Protein AF-A0A354I865-F1 (afdb_monomer_lite)

Sequence (149 aa):
MGIFVIFVMVWGVCQSIKTINNAAKTPEPSVLKVEDNTKNAGKTIDVDTLVQKVLDNVAFEAELNKLDDSVAEGMVETAEGTKLQIYMGNGTYADEFLVMTARDETAAKKNMDAANNHLEETKATFRDYRPEEAKKIEDAVSIRCGCYV

Radius of gyration: 19.46 Å; chains: 1; bounding box: 61×42×34 Å

Foldseek 3Di:
DDDDDDDDDDDDDPPDPPPPPDDDPDPDFADEAEDECVVVPPDDDPVVVVVVVCLVPDDDPFNWDWDDQVVQCVQWPFDPPKRKIKTDGPPPALDIDIKIQAPWQVRLVVSLVRVSVSLVVSLVVCCPPPVVRSVVSSNDHDYGYIRMD

Secondary structure (DSSP, 8-state):
----------------TTS-SSS--PPPPS-EEEE--GGGTTPPP-HHHHHHHHHHHS--SS--EEPPHHHHHHHS---TT-EEEEEE-SSSS--EEEEEE-SSHHHHHHHHHHHHHHHHHHHHHHHTT-HHHHHHHHT--EEEETTB-

pLDDT: mean 80.48, std 22.45, range [28.19, 98.19]

Structure (mmCIF, N/CA/C/O backbone):
data_AF-A0A354I865-F1
#
_entry.id   AF-A0A354I865-F1
#
loop_
_atom_site.group_PDB
_atom_site.id
_atom_site.type_symbol
_atom_site.label_atom_id
_atom_site.label_alt_id
_atom_site.label_comp_id
_atom_site.label_asym_id
_atom_site.label_entity_id
_atom_site.label_seq_id
_atom_site.pdbx_PDB_ins_code
_atom_site.Cartn_x
_atom_site.Cartn_y
_atom_site.Cartn_z
_atom_site.occupancy
_atom_site.B_iso_or_equiv
_atom_site.auth_seq_id
_atom_site.auth_comp_id
_atom_site.auth_asym_id
_atom_site.auth_atom_id
_atom_site.pdbx_PDB_model_num
ATOM 1 N N . MET A 1 1 ? -48.801 -18.088 -18.916 1.00 39.62 1 MET A N 1
ATOM 2 C CA . MET A 1 1 ? -47.382 -17.764 -18.669 1.00 39.62 1 MET A CA 1
ATOM 3 C C . MET A 1 1 ? -47.164 -16.349 -19.177 1.00 39.62 1 MET A C 1
ATOM 5 O O . MET A 1 1 ? -47.300 -16.126 -20.369 1.00 39.62 1 MET A O 1
ATOM 9 N N . GLY A 1 2 ? -46.983 -15.388 -18.277 1.00 34.38 2 GLY A N 1
ATOM 10 C CA . GLY A 1 2 ? -46.834 -13.974 -18.618 1.00 34.38 2 GLY A CA 1
ATOM 11 C C . GLY A 1 2 ? -46.179 -13.270 -17.441 1.00 34.38 2 GLY A C 1
ATOM 12 O O . GLY A 1 2 ? -46.780 -13.165 -16.377 1.00 34.38 2 GLY A O 1
ATOM 13 N N . ILE A 1 3 ? -44.912 -12.910 -17.613 1.00 36.34 3 ILE A N 1
ATOM 14 C CA . ILE A 1 3 ? -44.070 -12.253 -16.613 1.00 36.34 3 ILE A CA 1
ATOM 15 C C . ILE A 1 3 ? -44.444 -10.768 -16.590 1.00 36.34 3 ILE A C 1
ATOM 17 O O . ILE A 1 3 ? -44.393 -10.106 -17.623 1.00 36.34 3 ILE A O 1
ATOM 21 N N . PHE A 1 4 ? -44.802 -10.253 -15.413 1.00 28.19 4 PHE A N 1
ATOM 22 C CA . PHE A 1 4 ? -44.898 -8.819 -15.147 1.00 28.19 4 PHE A CA 1
ATOM 23 C C . PHE A 1 4 ? -43.533 -8.318 -14.665 1.00 28.19 4 PHE A C 1
ATOM 25 O O . PHE A 1 4 ? -43.064 -8.703 -13.597 1.00 28.19 4 PHE A O 1
ATOM 32 N N . VAL A 1 5 ? -42.899 -7.460 -15.465 1.00 33.34 5 VAL A N 1
ATOM 33 C CA . VAL A 1 5 ? -41.716 -6.680 -15.080 1.00 33.34 5 VAL A CA 1
ATOM 34 C C . VAL A 1 5 ? -42.215 -5.357 -14.506 1.00 33.34 5 VAL A C 1
ATOM 36 O O . VAL A 1 5 ? -42.842 -4.576 -15.219 1.00 33.34 5 VAL A O 1
ATOM 39 N N . ILE A 1 6 ? -41.956 -5.102 -13.224 1.00 36.03 6 ILE A N 1
ATOM 40 C CA . ILE A 1 6 ? -42.226 -3.805 -12.598 1.00 36.03 6 ILE A CA 1
ATOM 41 C C . ILE A 1 6 ? -40.931 -2.988 -12.635 1.00 36.03 6 ILE A C 1
ATOM 43 O O . ILE A 1 6 ? -39.991 -3.251 -11.890 1.00 36.03 6 ILE A O 1
ATOM 47 N N . PHE A 1 7 ? -40.904 -1.992 -13.520 1.00 32.19 7 PHE A N 1
ATOM 48 C CA . PHE A 1 7 ? -39.996 -0.850 -13.457 1.00 32.19 7 PHE A CA 1
ATOM 49 C C . PHE A 1 7 ? -40.475 0.087 -12.340 1.00 32.19 7 PHE A C 1
ATOM 51 O O . PHE A 1 7 ? -41.588 0.604 -12.418 1.00 32.19 7 PHE A O 1
ATOM 58 N N . VAL A 1 8 ? -39.635 0.364 -11.342 1.00 35.53 8 VAL A N 1
ATOM 59 C CA . VAL A 1 8 ? -39.803 1.545 -10.483 1.00 35.53 8 VAL A CA 1
ATOM 60 C C . VAL A 1 8 ? -38.623 2.470 -10.735 1.00 35.53 8 VAL A C 1
ATOM 62 O O . VAL A 1 8 ? -37.514 2.245 -10.260 1.00 35.53 8 VAL A O 1
ATOM 65 N N . MET A 1 9 ? -38.884 3.506 -11.533 1.00 36.09 9 MET A N 1
ATOM 66 C CA . MET A 1 9 ? -38.057 4.702 -11.607 1.00 36.09 9 MET A CA 1
ATOM 67 C C . MET A 1 9 ? -38.113 5.417 -10.254 1.00 36.09 9 MET A C 1
ATOM 69 O O . MET A 1 9 ? -39.194 5.820 -9.825 1.00 36.09 9 MET A O 1
ATOM 73 N N . VAL A 1 10 ? -36.963 5.649 -9.622 1.00 34.09 10 VAL A N 1
ATOM 74 C CA . VAL A 1 10 ? -36.821 6.762 -8.677 1.00 34.09 10 VAL A CA 1
ATOM 75 C C . VAL A 1 10 ? -36.003 7.840 -9.367 1.00 34.09 10 VAL A C 1
ATOM 77 O O . VAL A 1 10 ? -34.791 7.764 -9.539 1.00 34.09 10 VAL A O 1
ATOM 80 N N . TRP A 1 11 ? -36.761 8.819 -9.832 1.00 35.00 11 TRP A N 1
ATOM 81 C CA . TRP A 1 11 ? -36.355 10.100 -10.365 1.00 35.00 11 TRP A CA 1
ATOM 82 C C . TRP A 1 11 ? -35.742 10.920 -9.224 1.00 35.00 11 TRP A C 1
ATOM 84 O O . TRP A 1 11 ? -36.431 11.274 -8.271 1.00 35.00 11 TRP A O 1
ATOM 94 N N . GLY A 1 12 ? -34.443 11.201 -9.288 1.00 37.28 12 GLY A N 1
ATOM 95 C CA . GLY A 1 12 ? -33.785 12.050 -8.300 1.00 37.28 12 GLY A CA 1
ATOM 96 C C . GLY A 1 12 ? -32.286 12.138 -8.544 1.00 37.28 12 GLY A C 1
ATOM 97 O O . GLY A 1 12 ? -31.584 11.152 -8.398 1.00 37.28 12 GLY A O 1
ATOM 98 N N . VAL A 1 13 ? -31.812 13.342 -8.867 1.00 38.78 13 VAL A N 1
ATOM 99 C CA . VAL A 1 13 ? -30.402 13.728 -9.083 1.00 38.78 13 VAL A CA 1
ATOM 100 C C . VAL A 1 13 ? -29.839 13.456 -10.487 1.00 38.78 13 VAL A C 1
ATOM 102 O O . VAL A 1 13 ? -28.753 12.927 -10.681 1.00 38.78 13 VAL A O 1
ATOM 105 N N . CYS A 1 14 ? -30.551 13.959 -11.497 1.00 36.09 14 CYS A N 1
ATOM 106 C CA . CYS A 1 14 ? -29.956 14.360 -12.774 1.00 36.09 14 CYS A CA 1
ATOM 107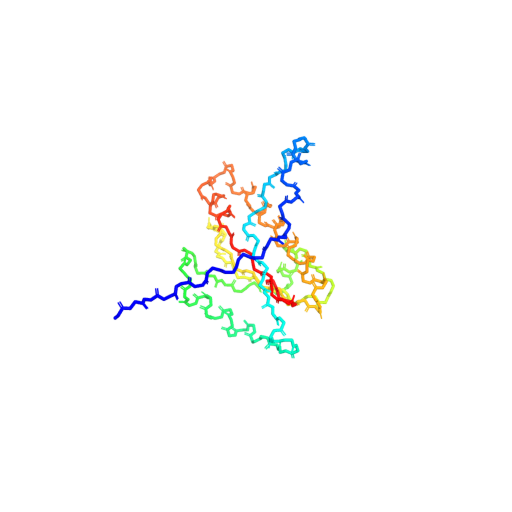 C C . CYS A 1 14 ? -29.795 15.894 -12.800 1.00 36.09 14 CYS A C 1
ATOM 109 O O . CYS A 1 14 ? -30.431 16.585 -13.589 1.00 36.09 14 CYS A O 1
ATOM 111 N N . GLN A 1 15 ? -28.997 16.442 -11.882 1.00 38.88 15 GLN A N 1
ATOM 112 C CA . GLN A 1 15 ? -28.595 17.856 -11.842 1.00 38.88 15 GLN A CA 1
ATOM 113 C C . GLN A 1 15 ? -27.173 17.921 -11.255 1.00 38.88 15 GLN A C 1
ATOM 115 O O . GLN A 1 15 ? -27.039 17.971 -10.038 1.00 38.88 15 GLN A O 1
ATOM 120 N N . SER A 1 16 ? -26.133 17.842 -12.104 1.00 38.88 16 SER A N 1
ATOM 121 C CA . SER A 1 16 ? -24.819 18.522 -11.923 1.00 38.88 16 SER A CA 1
ATOM 122 C C . SER A 1 16 ? -23.748 18.175 -12.978 1.00 38.88 16 SER A C 1
ATOM 124 O O . SER A 1 16 ? -22.676 18.768 -12.965 1.00 38.88 16 SER A O 1
ATOM 126 N N . ILE A 1 17 ? -24.020 17.331 -13.983 1.00 41.94 17 ILE A N 1
ATOM 127 C CA . ILE A 1 17 ? -23.039 16.990 -15.049 1.00 41.94 17 ILE A CA 1
ATOM 128 C C . ILE A 1 17 ? -22.827 18.145 -16.073 1.00 41.94 17 ILE A C 1
ATOM 130 O O . ILE A 1 17 ? -22.428 17.926 -17.208 1.00 41.94 17 ILE A O 1
ATOM 134 N N . LYS A 1 18 ? -23.099 19.415 -15.732 1.00 34.66 18 LYS A N 1
ATOM 135 C CA . LYS A 1 18 ? -22.923 20.554 -16.667 1.00 34.66 18 LYS A CA 1
ATOM 136 C C . LYS A 1 18 ? -22.123 21.752 -16.142 1.00 34.66 18 LYS A C 1
ATOM 138 O O . LYS A 1 18 ? -22.099 22.777 -16.815 1.00 34.66 18 LYS A O 1
ATOM 143 N N . THR A 1 19 ? -21.381 21.607 -15.041 1.00 35.88 19 THR A N 1
ATOM 144 C CA . THR A 1 19 ? -20.476 22.672 -14.555 1.00 35.88 19 THR A CA 1
ATOM 145 C C . THR A 1 19 ? -19.068 22.162 -14.237 1.00 35.88 19 THR A C 1
ATOM 147 O O . THR A 1 19 ? -18.499 22.491 -13.205 1.00 35.88 19 THR A O 1
ATOM 150 N N . ILE A 1 20 ? -18.484 21.361 -15.133 1.00 38.62 20 ILE A N 1
ATOM 151 C CA . ILE A 1 20 ? -17.040 21.056 -15.124 1.00 38.62 20 ILE A CA 1
ATOM 152 C C . ILE A 1 20 ? -16.498 21.213 -16.553 1.00 38.62 20 ILE A C 1
ATOM 154 O O . ILE A 1 20 ? -15.898 20.319 -17.131 1.00 38.62 20 ILE A O 1
ATOM 158 N N . ASN A 1 21 ? -16.777 22.361 -17.168 1.00 45.22 21 ASN A N 1
ATOM 159 C CA . ASN A 1 21 ? -15.954 22.871 -18.259 1.00 45.22 21 ASN A CA 1
ATOM 160 C C . ASN A 1 21 ? -15.100 23.980 -17.637 1.00 45.22 21 ASN A C 1
ATOM 162 O O . ASN A 1 21 ? -15.653 24.989 -17.207 1.00 45.22 21 ASN A O 1
ATOM 166 N N . ASN A 1 22 ? -13.782 23.766 -17.598 1.00 45.12 22 ASN A N 1
ATOM 167 C CA . ASN A 1 22 ? -12.731 24.617 -17.017 1.00 45.12 22 ASN A CA 1
ATOM 168 C C . ASN A 1 22 ? -12.466 24.461 -15.509 1.00 45.12 22 ASN A C 1
ATOM 170 O O . ASN A 1 22 ? -12.697 25.370 -14.719 1.00 45.12 22 ASN A O 1
ATOM 174 N N . ALA A 1 23 ? -11.831 23.352 -15.141 1.00 33.75 23 ALA A N 1
ATOM 175 C CA . ALA A 1 23 ? -10.785 23.356 -14.122 1.00 33.75 23 ALA A CA 1
ATOM 176 C C . ALA A 1 23 ? -9.661 22.428 -14.607 1.00 33.75 23 ALA A C 1
ATOM 178 O O . ALA A 1 23 ? -9.914 21.500 -15.369 1.00 33.75 23 ALA A O 1
ATOM 179 N N . ALA A 1 24 ? -8.427 22.785 -14.271 1.00 34.59 24 ALA A N 1
ATOM 180 C CA . ALA A 1 24 ? -7.178 22.281 -14.825 1.00 34.59 24 ALA A CA 1
ATOM 181 C C . ALA A 1 24 ? -7.093 20.750 -14.979 1.00 34.59 24 ALA A C 1
ATOM 183 O O . ALA A 1 24 ? -7.655 19.999 -14.190 1.00 34.59 24 ALA A O 1
ATOM 184 N N . LYS A 1 25 ? -6.327 20.306 -15.987 1.00 37.09 25 LYS A N 1
ATOM 185 C CA . LYS A 1 25 ? -5.854 18.922 -16.114 1.00 37.09 25 LYS A CA 1
ATOM 186 C C . LYS A 1 25 ? -5.036 18.551 -14.871 1.00 37.09 25 LYS A C 1
ATOM 188 O O . LYS A 1 25 ? -3.831 18.783 -14.837 1.00 37.09 25 LYS A O 1
ATOM 193 N N . THR A 1 26 ? -5.702 18.000 -13.871 1.00 32.28 26 THR A N 1
ATOM 194 C CA . THR A 1 26 ? -5.088 17.199 -12.813 1.00 32.28 26 THR A CA 1
ATOM 195 C C . THR A 1 26 ? -5.010 15.764 -13.342 1.00 32.28 26 THR A C 1
ATOM 197 O O . THR A 1 26 ? -5.973 15.340 -13.989 1.00 32.28 26 THR A O 1
ATOM 200 N N . PRO A 1 27 ? -3.905 15.021 -13.155 1.00 40.19 27 PRO A N 1
ATOM 201 C CA . PRO A 1 27 ? -3.883 13.600 -13.488 1.00 40.19 27 PRO A CA 1
ATOM 202 C C . PRO A 1 27 ? -5.017 12.921 -12.713 1.00 40.19 27 PRO A C 1
ATOM 204 O O . PRO A 1 27 ? -5.155 13.152 -11.512 1.00 40.19 27 PRO A O 1
ATOM 207 N N . GLU A 1 28 ? -5.880 12.174 -13.399 1.00 40.31 28 GLU A N 1
ATOM 208 C CA . GLU A 1 28 ? -6.902 11.369 -12.729 1.00 40.31 28 GLU A CA 1
ATOM 209 C C . GLU A 1 28 ? -6.181 10.348 -11.830 1.00 40.31 28 GLU A C 1
ATOM 211 O O . GLU A 1 28 ? -5.315 9.634 -12.338 1.00 40.31 28 GLU A O 1
ATOM 216 N N . PRO A 1 29 ? -6.460 10.300 -10.513 1.00 45.59 29 PRO A N 1
ATOM 217 C CA . PRO A 1 29 ? -5.813 9.338 -9.635 1.00 45.59 29 PRO A CA 1
ATOM 218 C C . PRO A 1 29 ? -6.254 7.918 -10.003 1.00 45.59 29 PRO A C 1
ATOM 220 O O . PRO A 1 29 ? -7.424 7.674 -10.319 1.00 45.59 29 PRO A O 1
ATOM 223 N N . SER A 1 30 ? -5.287 7.004 -9.952 1.00 49.28 30 SER A N 1
ATOM 224 C CA . SER A 1 30 ? -5.445 5.558 -10.083 1.00 49.28 30 SER A CA 1
ATOM 225 C C . SER A 1 30 ? -6.563 5.023 -9.174 1.00 49.28 30 SER A C 1
ATOM 227 O O . SER A 1 30 ? -6.940 5.613 -8.160 1.00 49.28 30 SER A O 1
ATOM 229 N N . VAL A 1 31 ? -7.186 3.937 -9.624 1.00 57.94 31 VAL A N 1
ATOM 230 C CA . VAL A 1 31 ? -8.538 3.478 -9.277 1.00 57.94 31 VAL A CA 1
ATOM 231 C C . VAL A 1 31 ? -8.823 3.455 -7.765 1.00 57.94 31 VAL A C 1
ATOM 233 O O . VAL A 1 31 ? -8.423 2.539 -7.049 1.00 57.94 31 VAL A O 1
ATOM 236 N N . LEU A 1 32 ? -9.626 4.421 -7.304 1.00 66.88 32 LEU A 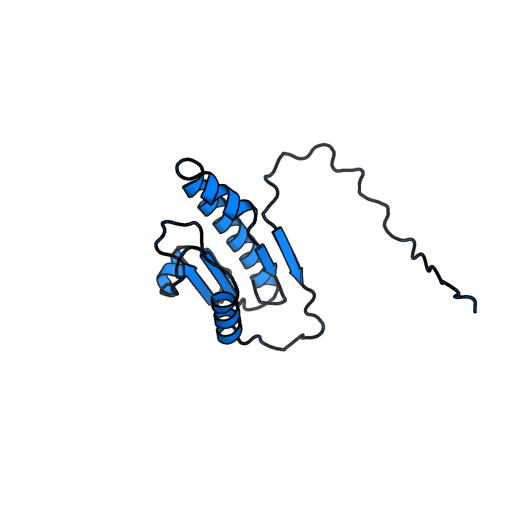N 1
ATOM 237 C CA . LEU A 1 32 ? -10.134 4.526 -5.934 1.00 66.88 32 LEU A CA 1
ATOM 238 C C . LEU A 1 32 ? -11.484 3.808 -5.791 1.00 66.88 32 LEU A C 1
ATOM 240 O O . LEU A 1 32 ? -12.509 4.277 -6.293 1.00 66.88 32 LEU A O 1
ATOM 244 N N . LYS A 1 33 ? -11.517 2.693 -5.054 1.00 81.50 33 LYS A N 1
ATOM 245 C CA . LYS A 1 33 ? -12.767 2.042 -4.628 1.00 81.50 33 LYS A CA 1
ATOM 246 C C . LYS A 1 33 ? -13.014 2.301 -3.148 1.00 81.50 33 LYS A C 1
ATOM 248 O O . LYS A 1 33 ? -12.210 1.936 -2.298 1.00 81.50 33 LYS A O 1
ATOM 253 N N . VAL A 1 34 ? -14.137 2.936 -2.824 1.00 82.69 34 VAL A N 1
ATOM 254 C CA . VAL A 1 34 ? -14.602 3.070 -1.436 1.00 82.69 34 VAL A CA 1
ATOM 255 C C . VAL A 1 34 ? -15.727 2.072 -1.227 1.00 82.69 34 VAL A C 1
ATOM 257 O O . VAL A 1 34 ? -16.793 2.217 -1.820 1.00 82.69 34 VAL A O 1
ATOM 260 N N . GLU A 1 35 ? -15.486 1.074 -0.387 1.00 84.25 35 GLU A N 1
ATOM 261 C CA . GLU A 1 35 ? -16.459 0.028 -0.086 1.00 84.25 35 GLU A CA 1
ATOM 262 C C . GLU A 1 35 ? -17.308 0.415 1.133 1.00 84.25 35 GLU A C 1
ATOM 264 O O . GLU A 1 35 ? -16.804 0.930 2.138 1.00 84.25 35 GLU A O 1
ATOM 269 N N . ASP A 1 36 ? -18.616 0.162 1.050 1.00 79.44 36 ASP A N 1
ATOM 270 C CA . ASP A 1 36 ? -19.533 0.362 2.172 1.00 79.44 36 ASP A CA 1
ATOM 271 C C . ASP A 1 36 ? -19.342 -0.747 3.215 1.00 79.44 36 ASP A C 1
ATOM 273 O O . ASP A 1 36 ? -19.657 -1.916 2.976 1.00 79.44 36 ASP A O 1
ATOM 277 N N . ASN A 1 37 ? -18.866 -0.365 4.402 1.00 75.88 37 ASN A N 1
ATOM 278 C CA . ASN A 1 37 ? -18.660 -1.280 5.520 1.00 75.88 37 ASN A CA 1
ATOM 279 C C . ASN A 1 37 ? -19.703 -1.151 6.641 1.00 75.88 37 ASN A C 1
ATOM 281 O O . ASN A 1 37 ? -19.522 -1.718 7.721 1.00 75.88 37 ASN A O 1
ATOM 285 N N . THR A 1 38 ? -20.806 -0.429 6.424 1.00 78.56 38 THR A N 1
ATOM 286 C CA . THR A 1 38 ? -21.830 -0.176 7.459 1.00 78.56 38 THR A CA 1
ATOM 287 C C . THR A 1 38 ? -22.351 -1.460 8.114 1.00 78.56 38 THR A C 1
ATOM 289 O O . THR A 1 38 ? -22.586 -1.496 9.321 1.00 78.56 38 THR A O 1
ATOM 292 N N . LYS A 1 39 ? -22.457 -2.557 7.354 1.00 78.44 39 LYS A N 1
ATOM 293 C CA . LYS A 1 39 ? -22.905 -3.875 7.847 1.00 78.44 39 LYS A CA 1
ATOM 294 C C . LYS A 1 39 ? -21.906 -4.583 8.771 1.00 78.44 39 LYS A C 1
ATOM 296 O O . LYS A 1 39 ? -22.294 -5.517 9.474 1.00 78.44 39 LYS A O 1
ATOM 301 N N . ASN A 1 40 ? -20.642 -4.166 8.780 1.00 75.19 40 ASN A N 1
ATOM 302 C CA . ASN A 1 40 ? -19.606 -4.699 9.667 1.00 75.19 40 ASN A CA 1
ATOM 303 C C . ASN A 1 40 ? -19.069 -3.633 10.630 1.00 75.19 40 ASN A C 1
ATOM 305 O O . ASN A 1 40 ? -17.963 -3.787 11.146 1.00 75.19 40 ASN A O 1
ATOM 309 N N . ALA A 1 41 ? -19.843 -2.576 10.894 1.00 74.31 41 ALA A N 1
ATOM 310 C CA . ALA A 1 41 ? -19.481 -1.558 11.872 1.00 74.31 41 ALA A CA 1
ATOM 311 C C . ALA A 1 41 ? -19.081 -2.201 13.216 1.00 74.31 41 ALA A C 1
ATOM 313 O O . ALA A 1 41 ? -19.801 -3.041 13.758 1.00 74.31 41 ALA A O 1
ATOM 314 N N . GLY A 1 42 ? -17.907 -1.825 13.731 1.00 73.25 42 GLY A N 1
ATOM 315 C CA . GLY A 1 42 ? -17.350 -2.356 14.980 1.00 73.25 42 GLY A CA 1
ATOM 316 C C . GLY A 1 42 ? -16.661 -3.723 14.875 1.00 73.25 42 GLY A C 1
ATOM 317 O O . GLY A 1 42 ? -16.138 -4.200 15.879 1.00 73.25 42 GLY A O 1
ATOM 318 N N . LYS A 1 43 ? -16.623 -4.356 13.695 1.00 81.31 43 LYS A N 1
ATOM 319 C CA . LYS A 1 43 ? -15.814 -5.560 13.458 1.00 81.31 43 LYS A CA 1
ATOM 320 C C . LYS A 1 43 ? -14.436 -5.176 12.929 1.00 81.31 43 LYS A C 1
ATOM 322 O O . LYS A 1 43 ? -14.318 -4.301 12.075 1.00 81.31 43 LYS A O 1
ATOM 327 N N . THR A 1 44 ? -13.411 -5.873 13.402 1.00 85.50 44 THR A N 1
ATOM 328 C CA . THR A 1 44 ? -12.038 -5.733 12.912 1.00 85.50 44 THR A CA 1
ATOM 329 C C . THR A 1 44 ? -11.722 -6.816 11.888 1.00 85.50 44 THR A C 1
ATOM 331 O O . THR A 1 44 ? -12.197 -7.948 11.999 1.00 85.50 44 THR A O 1
ATOM 334 N N . ILE A 1 45 ? -10.907 -6.470 10.898 1.00 88.25 45 ILE A N 1
ATOM 335 C CA . ILE A 1 45 ? -10.347 -7.419 9.938 1.00 88.25 45 ILE A CA 1
ATOM 336 C C . ILE A 1 45 ? -9.089 -8.035 10.554 1.00 88.25 45 ILE A C 1
ATOM 338 O O . ILE A 1 45 ? -8.291 -7.335 11.178 1.00 88.25 45 ILE A O 1
ATOM 342 N N . ASP A 1 46 ? -8.917 -9.341 10.369 1.00 94.00 46 ASP A N 1
ATOM 343 C CA . ASP A 1 46 ? -7.624 -9.990 10.564 1.00 94.00 46 ASP A CA 1
ATOM 344 C C . ASP A 1 46 ? -6.732 -9.648 9.364 1.00 94.00 46 ASP A C 1
ATOM 346 O O . ASP A 1 46 ? -6.875 -10.213 8.274 1.00 94.00 46 ASP A O 1
ATOM 350 N N . VAL A 1 47 ? -5.876 -8.648 9.563 1.00 94.81 47 VAL A N 1
ATOM 351 C CA . VAL A 1 47 ? -5.020 -8.093 8.513 1.00 94.81 47 VAL A CA 1
ATOM 352 C C . VAL A 1 47 ? -3.990 -9.115 8.044 1.00 94.81 47 VAL A C 1
ATOM 354 O O . VAL A 1 47 ? -3.726 -9.184 6.849 1.00 94.81 47 VAL A O 1
ATOM 357 N N . ASP A 1 48 ? -3.464 -9.951 8.936 1.00 94.75 48 ASP A N 1
ATOM 358 C CA . ASP A 1 48 ? -2.431 -10.925 8.577 1.00 94.75 48 ASP A CA 1
ATOM 359 C C . ASP A 1 48 ? -3.032 -12.028 7.690 1.00 94.75 48 ASP A C 1
ATOM 361 O O . ASP A 1 48 ? -2.466 -12.391 6.657 1.00 94.75 48 ASP A O 1
ATOM 365 N N . THR A 1 49 ? -4.252 -12.477 8.008 1.00 95.88 49 THR A N 1
ATOM 366 C CA . THR A 1 49 ? -5.006 -13.396 7.140 1.00 95.88 49 THR A CA 1
ATOM 367 C C . THR A 1 49 ? -5.361 -12.761 5.789 1.00 95.88 49 THR A C 1
ATOM 369 O O . THR A 1 49 ? -5.338 -13.446 4.763 1.00 95.88 49 THR A O 1
ATOM 372 N N . LEU A 1 50 ? -5.726 -11.473 5.758 1.00 94.38 50 LEU A N 1
ATOM 373 C CA . LEU A 1 50 ? -6.001 -10.760 4.504 1.00 94.38 50 LEU A CA 1
ATOM 374 C C . LEU A 1 50 ? -4.750 -10.708 3.626 1.00 94.38 50 LEU A C 1
ATOM 376 O O . LEU A 1 50 ? -4.822 -11.063 2.452 1.00 94.38 50 LEU A O 1
ATOM 380 N N . VAL A 1 51 ? -3.623 -10.301 4.210 1.00 95.44 51 VAL A N 1
ATOM 381 C CA . VAL A 1 51 ? -2.336 -10.217 3.521 1.00 95.44 51 VAL A CA 1
ATOM 382 C C . VAL A 1 51 ? -1.976 -11.565 2.917 1.00 95.44 51 VAL A C 1
ATOM 384 O O . VAL A 1 51 ? -1.730 -11.634 1.716 1.00 95.44 51 VAL A O 1
ATOM 387 N N . GLN A 1 52 ? -2.009 -12.640 3.709 1.00 95.81 52 GLN A N 1
ATOM 388 C CA . GLN A 1 52 ? -1.653 -13.969 3.214 1.00 95.81 52 GLN A CA 1
ATOM 389 C C . GLN A 1 52 ? -2.535 -14.377 2.030 1.00 95.81 52 GLN A C 1
ATOM 391 O O . GLN A 1 52 ? -2.037 -14.850 1.015 1.00 95.81 52 GLN A O 1
ATOM 396 N N . LYS A 1 53 ? -3.847 -14.119 2.107 1.00 95.62 53 LYS A N 1
ATOM 397 C CA . LYS A 1 53 ? -4.762 -14.405 0.995 1.00 95.62 53 LYS A CA 1
ATOM 398 C C . LYS A 1 53 ? -4.423 -13.616 -0.263 1.00 95.62 53 LYS A C 1
ATOM 400 O O . LYS A 1 53 ? -4.539 -14.176 -1.348 1.00 95.62 53 LYS A O 1
ATOM 405 N N . VAL A 1 54 ? -4.051 -12.343 -0.146 1.00 95.19 54 VAL A N 1
ATOM 406 C CA . VAL A 1 54 ? -3.653 -11.535 -1.308 1.00 95.19 54 VAL A CA 1
ATOM 407 C C . VAL A 1 54 ? -2.367 -12.092 -1.912 1.00 95.19 54 VAL A C 1
ATOM 409 O O . VAL A 1 54 ? -2.352 -12.371 -3.106 1.00 95.19 54 VAL A O 1
ATOM 412 N N . LEU A 1 55 ? -1.343 -12.339 -1.092 1.00 93.88 55 LEU A N 1
ATOM 413 C CA . LEU A 1 55 ? -0.060 -12.883 -1.547 1.00 93.88 55 LEU A CA 1
ATOM 414 C C . LEU A 1 55 ? -0.197 -14.273 -2.196 1.00 93.88 55 LEU A C 1
ATOM 416 O O . LEU A 1 55 ? 0.501 -14.560 -3.161 1.00 93.88 55 LEU A O 1
ATOM 420 N N . ASP A 1 56 ? -1.128 -15.106 -1.723 1.00 94.94 56 ASP A N 1
ATOM 421 C CA . ASP A 1 56 ? -1.359 -16.450 -2.271 1.00 94.94 56 ASP A CA 1
ATOM 422 C C . ASP A 1 56 ? -2.174 -16.458 -3.577 1.00 94.94 56 ASP A C 1
ATOM 424 O O . ASP A 1 56 ? -2.084 -17.409 -4.355 1.00 94.94 56 ASP A O 1
ATOM 428 N N . ASN A 1 57 ? -3.041 -15.460 -3.795 1.00 94.62 57 ASN A N 1
AT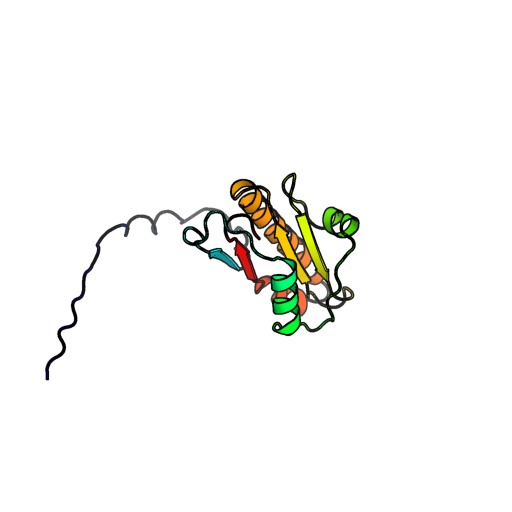OM 429 C CA . ASN A 1 57 ? -4.033 -15.483 -4.884 1.00 94.62 57 ASN A CA 1
ATOM 430 C C . ASN A 1 57 ? -3.782 -14.443 -5.980 1.00 94.62 57 ASN A C 1
ATOM 432 O O . ASN A 1 57 ? -4.359 -14.561 -7.064 1.00 94.62 57 ASN A O 1
ATOM 436 N N . VAL A 1 58 ? -2.964 -13.424 -5.720 1.00 92.62 58 VAL A N 1
ATOM 437 C CA . VAL A 1 58 ? -2.570 -12.431 -6.720 1.00 92.62 58 VAL A CA 1
ATOM 438 C C . VAL A 1 58 ? -1.244 -12.854 -7.340 1.00 92.62 58 VAL A C 1
ATOM 440 O O . VAL A 1 58 ? -0.285 -13.171 -6.645 1.00 92.62 58 VAL A O 1
ATOM 443 N N . ALA A 1 59 ? -1.199 -12.873 -8.670 1.00 91.25 59 ALA A N 1
ATOM 444 C CA . ALA A 1 59 ? 0.020 -13.170 -9.404 1.00 91.25 59 ALA A CA 1
ATOM 445 C C . ALA A 1 59 ? 0.892 -11.910 -9.493 1.00 91.25 59 ALA A C 1
ATOM 447 O O . ALA A 1 59 ? 0.593 -11.014 -10.281 1.00 91.25 59 ALA A O 1
ATOM 448 N N . PHE A 1 60 ? 1.956 -11.870 -8.694 1.00 91.75 60 PHE A N 1
ATOM 449 C CA . PHE A 1 60 ? 3.035 -10.885 -8.794 1.00 91.75 60 PHE A CA 1
ATOM 450 C C . PHE A 1 60 ? 4.183 -11.447 -9.652 1.00 91.75 60 PHE A C 1
ATOM 452 O O . PHE A 1 60 ? 4.394 -12.661 -9.707 1.00 91.75 60 PHE A O 1
ATOM 459 N N . GLU A 1 61 ? 4.920 -10.580 -10.344 1.00 91.50 61 GLU A N 1
ATOM 460 C CA . GLU A 1 61 ? 6.130 -10.936 -11.099 1.00 91.50 61 GLU A CA 1
ATOM 461 C C . GLU A 1 61 ? 7.345 -11.132 -10.178 1.00 91.50 61 GLU A C 1
ATOM 463 O O . GLU A 1 61 ? 8.265 -11.884 -10.511 1.00 91.50 61 GLU A O 1
ATOM 468 N N . ALA A 1 62 ? 7.337 -10.489 -9.008 1.00 91.94 62 ALA A N 1
ATOM 469 C CA . ALA A 1 62 ? 8.315 -10.659 -7.945 1.00 91.94 62 ALA A CA 1
ATOM 470 C C . ALA A 1 62 ? 7.733 -11.369 -6.714 1.00 91.94 62 ALA A C 1
ATOM 472 O O . ALA A 1 62 ? 6.563 -11.225 -6.366 1.00 91.94 62 ALA A O 1
ATOM 473 N N . GLU A 1 63 ? 8.598 -12.081 -5.992 1.00 93.75 63 GLU A N 1
ATOM 474 C CA . GLU A 1 63 ? 8.291 -12.518 -4.631 1.00 93.75 63 GLU A CA 1
ATOM 475 C C . GLU A 1 63 ? 8.281 -11.301 -3.699 1.00 93.75 63 GLU A C 1
ATOM 477 O O . GLU A 1 63 ? 9.300 -10.619 -3.538 1.00 93.75 63 GLU A O 1
ATOM 482 N N . LEU A 1 64 ? 7.124 -11.027 -3.093 1.00 96.81 64 LEU A N 1
ATOM 483 C CA . LEU A 1 64 ? 6.957 -9.896 -2.190 1.00 96.81 64 LEU A CA 1
ATOM 484 C C . LEU A 1 64 ? 7.350 -10.266 -0.765 1.00 96.81 64 LEU A C 1
ATOM 486 O O . LEU A 1 64 ? 6.818 -11.209 -0.179 1.00 96.81 64 LEU A O 1
ATOM 490 N N . ASN A 1 65 ? 8.240 -9.468 -0.182 1.00 95.88 65 ASN A N 1
ATOM 491 C CA . ASN A 1 65 ? 8.690 -9.630 1.192 1.00 95.88 65 ASN A CA 1
ATOM 492 C C . ASN A 1 65 ? 8.235 -8.446 2.035 1.00 95.88 65 ASN A C 1
ATOM 494 O O . ASN A 1 65 ? 8.294 -7.300 1.585 1.00 95.88 65 ASN A O 1
ATOM 498 N N . LYS A 1 66 ? 7.801 -8.724 3.269 1.00 97.31 66 LYS A N 1
ATOM 499 C CA . LYS A 1 66 ? 7.441 -7.664 4.209 1.00 97.31 66 LYS A CA 1
ATOM 500 C C . LYS A 1 66 ? 8.683 -6.835 4.535 1.00 97.31 66 LYS A C 1
ATOM 502 O O . LYS A 1 66 ? 9.707 -7.395 4.923 1.00 97.31 66 LYS A O 1
ATOM 507 N N . LEU A 1 67 ? 8.566 -5.518 4.426 1.00 96.62 67 LEU A N 1
ATOM 508 C CA . LEU A 1 67 ? 9.581 -4.595 4.917 1.00 96.62 67 LEU A CA 1
ATOM 509 C C . LEU A 1 67 ? 9.548 -4.498 6.444 1.00 96.62 67 LEU A C 1
ATOM 511 O O . LEU A 1 67 ? 8.499 -4.666 7.074 1.00 96.62 67 LEU A O 1
ATOM 515 N N . ASP A 1 68 ? 10.698 -4.167 7.028 1.00 96.75 68 ASP A N 1
ATOM 516 C CA . ASP A 1 68 ? 10.763 -3.715 8.414 1.00 96.75 68 ASP A CA 1
ATOM 517 C C . ASP A 1 68 ? 9.883 -2.474 8.606 1.00 96.75 68 ASP A C 1
ATOM 519 O O . ASP A 1 68 ? 9.887 -1.562 7.775 1.00 96.75 68 ASP A O 1
ATOM 523 N N . ASP A 1 69 ? 9.152 -2.424 9.722 1.00 94.44 69 ASP A N 1
ATOM 524 C CA . ASP A 1 69 ? 8.152 -1.380 9.970 1.00 94.44 69 ASP A CA 1
ATOM 525 C C . ASP A 1 69 ? 8.775 0.036 9.896 1.00 94.44 69 ASP A C 1
ATOM 527 O O . ASP A 1 69 ? 8.193 0.936 9.298 1.00 94.44 69 ASP A O 1
ATOM 531 N N . SER A 1 70 ? 10.008 0.222 10.388 1.00 95.19 70 SER A N 1
ATOM 532 C CA . SER A 1 70 ? 10.716 1.513 10.322 1.00 95.19 70 SER A CA 1
ATOM 533 C C . SER A 1 70 ? 11.124 1.928 8.906 1.00 95.19 70 SER A C 1
ATOM 535 O O . SER A 1 70 ? 11.221 3.120 8.617 1.00 95.19 70 SER A O 1
ATOM 537 N N . VAL A 1 71 ? 11.378 0.961 8.021 1.00 95.50 71 VAL A N 1
ATOM 538 C CA . VAL A 1 71 ? 11.662 1.228 6.606 1.00 95.50 71 VAL A CA 1
ATOM 539 C C . VAL A 1 71 ? 10.368 1.621 5.909 1.00 95.50 71 VAL A C 1
ATOM 541 O O . VAL A 1 71 ? 10.345 2.625 5.203 1.00 95.50 71 VAL A O 1
ATOM 544 N N . ALA A 1 72 ? 9.282 0.884 6.158 1.00 95.56 72 ALA A N 1
ATOM 545 C CA . ALA A 1 72 ? 7.972 1.183 5.593 1.00 95.56 72 ALA A CA 1
ATOM 546 C C . ALA A 1 72 ? 7.476 2.585 5.993 1.00 95.56 72 ALA A C 1
ATOM 548 O O . ALA A 1 72 ? 7.042 3.351 5.135 1.00 95.56 72 ALA A O 1
ATOM 549 N N . GLU A 1 73 ? 7.606 2.954 7.270 1.00 93.81 73 GLU A N 1
ATOM 550 C CA . GLU A 1 73 ? 7.251 4.287 7.786 1.00 93.81 73 GLU A CA 1
ATOM 551 C C . GLU A 1 73 ? 8.066 5.423 7.148 1.00 93.81 73 GLU A C 1
ATOM 553 O O . GLU A 1 73 ? 7.591 6.554 7.073 1.00 93.81 73 GLU A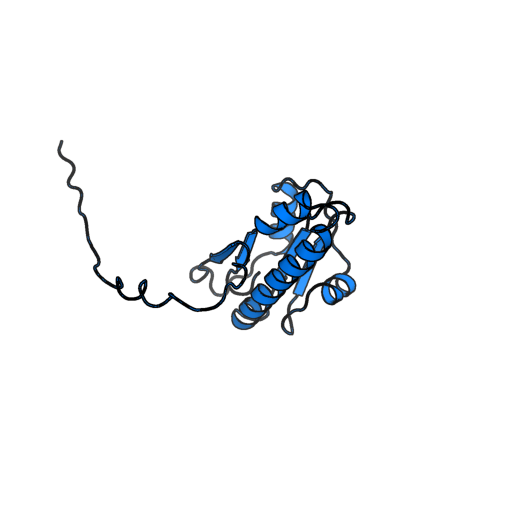 O 1
ATOM 558 N N . GLY A 1 74 ? 9.284 5.137 6.679 1.00 94.38 74 GLY A N 1
ATOM 559 C CA . GLY A 1 74 ? 10.106 6.094 5.938 1.00 94.38 74 GLY A CA 1
ATOM 560 C C . GLY A 1 74 ? 9.750 6.210 4.453 1.00 94.38 74 GLY A C 1
ATOM 561 O O . GLY A 1 74 ? 10.208 7.149 3.806 1.00 94.38 74 GLY A O 1
ATOM 562 N N . MET A 1 75 ? 8.972 5.268 3.910 1.00 94.25 75 MET A N 1
ATOM 563 C CA . MET A 1 75 ? 8.593 5.237 2.495 1.00 94.25 75 MET A CA 1
ATOM 564 C C . MET A 1 75 ? 7.258 5.919 2.224 1.00 94.25 75 MET A C 1
ATOM 566 O O . MET A 1 75 ? 7.140 6.633 1.236 1.00 94.25 75 MET A O 1
ATOM 570 N N . VAL A 1 76 ? 6.260 5.698 3.083 1.00 95.31 76 VAL A N 1
ATOM 571 C CA . VAL A 1 76 ? 4.903 6.211 2.867 1.00 95.31 76 VAL A CA 1
ATOM 572 C C . VAL A 1 76 ? 4.452 6.993 4.087 1.00 95.31 76 VAL A C 1
ATOM 574 O O . VAL A 1 76 ? 4.393 6.464 5.197 1.00 95.31 76 VAL A O 1
ATOM 577 N N . GLU A 1 77 ? 4.096 8.260 3.877 1.00 93.31 77 GLU A N 1
ATOM 578 C CA . GLU A 1 77 ? 3.523 9.085 4.935 1.00 93.31 77 GLU A CA 1
ATOM 579 C C . GLU A 1 77 ? 2.190 8.497 5.412 1.00 93.31 77 GLU A C 1
ATOM 581 O O . GLU A 1 77 ? 1.357 8.058 4.620 1.00 93.31 77 GLU A O 1
ATOM 586 N N . THR A 1 78 ? 1.946 8.502 6.721 1.00 96.25 78 THR A N 1
ATOM 587 C CA . THR A 1 78 ? 0.686 7.998 7.278 1.00 96.25 78 THR A CA 1
ATOM 588 C C . THR A 1 78 ? 0.097 8.955 8.301 1.00 96.25 78 THR A C 1
ATOM 590 O O . THR A 1 78 ? 0.782 9.770 8.922 1.00 96.25 78 THR A O 1
ATOM 593 N N . ALA A 1 79 ? -1.217 8.866 8.492 1.00 97.00 79 ALA A N 1
ATOM 594 C CA . ALA A 1 79 ? -1.880 9.530 9.596 1.00 97.00 79 ALA A CA 1
ATOM 595 C C . ALA A 1 79 ? -1.412 8.940 10.935 1.00 97.00 79 ALA A C 1
ATOM 597 O O . ALA A 1 79 ? -1.218 7.732 11.064 1.00 97.00 79 ALA A O 1
ATOM 598 N N . GLU A 1 80 ? -1.322 9.789 11.959 1.00 95.19 80 GLU A N 1
ATOM 599 C CA . GLU A 1 80 ? -0.922 9.388 13.309 1.00 95.19 80 GLU A CA 1
ATOM 600 C C . GLU A 1 80 ? -1.716 8.175 13.830 1.00 95.19 80 GLU A C 1
ATOM 602 O O . GLU A 1 80 ? -2.952 8.133 13.761 1.00 95.19 80 GLU A O 1
ATOM 607 N N . GLY A 1 81 ? -0.991 7.197 14.383 1.00 94.94 81 GLY A N 1
ATOM 608 C CA . GLY A 1 81 ? -1.563 5.965 14.932 1.00 94.94 81 GLY A CA 1
ATOM 609 C C . GLY A 1 81 ? -1.964 4.928 13.879 1.00 94.94 81 GLY A C 1
ATOM 610 O O . GLY A 1 81 ? -2.723 4.014 14.195 1.00 94.94 81 GLY A O 1
ATOM 611 N N . THR A 1 82 ? -1.495 5.072 12.638 1.00 97.31 82 THR A N 1
ATOM 612 C CA . THR A 1 82 ? -1.676 4.071 11.582 1.00 97.31 82 THR A CA 1
ATOM 613 C C . THR A 1 82 ? -0.632 2.971 11.704 1.00 97.31 82 THR A C 1
ATOM 615 O O . THR A 1 82 ? 0.555 3.254 11.813 1.00 97.31 82 THR A O 1
ATOM 618 N N . LYS A 1 83 ? -1.063 1.710 11.620 1.00 97.31 83 LYS A N 1
ATOM 619 C CA . LYS A 1 83 ? -0.153 0.587 11.368 1.00 97.31 83 LYS A CA 1
ATOM 620 C C . LYS A 1 83 ? 0.012 0.419 9.860 1.00 97.31 83 LYS A C 1
ATOM 622 O O . LYS A 1 83 ? -0.984 0.181 9.175 1.00 97.31 83 LYS A O 1
ATOM 627 N N . LEU A 1 84 ? 1.245 0.515 9.373 1.00 98.12 84 LEU A N 1
ATOM 628 C CA . LEU A 1 84 ? 1.610 0.345 7.969 1.00 98.12 84 LEU A CA 1
ATOM 629 C C . LEU A 1 84 ? 2.304 -1.003 7.759 1.00 98.12 84 LEU A C 1
ATOM 631 O O . LEU A 1 84 ? 3.161 -1.394 8.547 1.00 98.12 84 LEU A O 1
ATOM 635 N N . GLN A 1 85 ? 1.928 -1.721 6.703 1.00 98.19 85 GLN A N 1
ATOM 636 C CA . GLN A 1 85 ? 2.634 -2.914 6.243 1.00 98.19 85 GLN A CA 1
ATOM 637 C C . GLN A 1 85 ? 2.859 -2.790 4.741 1.00 98.19 85 GLN A C 1
ATOM 639 O O . GLN A 1 85 ? 1.893 -2.623 4.002 1.00 98.19 85 GLN A O 1
ATOM 644 N N . ILE A 1 86 ? 4.117 -2.871 4.309 1.00 97.62 86 ILE A N 1
ATOM 645 C CA . ILE A 1 86 ? 4.502 -2.850 2.896 1.00 97.62 86 ILE A CA 1
ATOM 646 C C . ILE A 1 86 ? 5.200 -4.163 2.572 1.00 97.62 86 ILE A C 1
ATOM 648 O O . ILE A 1 86 ? 6.091 -4.602 3.301 1.00 97.62 86 ILE A O 1
ATOM 652 N N . TYR A 1 87 ? 4.779 -4.774 1.475 1.00 97.31 87 TYR A N 1
ATOM 653 C CA . TYR A 1 87 ? 5.351 -5.967 0.881 1.00 97.31 87 TYR A CA 1
ATOM 654 C C . TYR A 1 87 ? 5.867 -5.584 -0.496 1.00 97.31 87 TYR A C 1
ATOM 656 O O . TYR A 1 87 ? 5.093 -5.145 -1.342 1.00 97.31 87 TYR A O 1
ATOM 664 N N . MET A 1 88 ? 7.167 -5.730 -0.716 1.00 93.56 88 MET A N 1
ATOM 665 C CA . MET A 1 88 ? 7.808 -5.275 -1.946 1.00 93.56 88 MET A CA 1
ATOM 666 C C . MET A 1 88 ? 8.688 -6.373 -2.528 1.00 93.56 88 MET A C 1
ATOM 668 O O . MET A 1 88 ? 9.266 -7.182 -1.794 1.00 93.56 88 MET A O 1
ATOM 672 N N . GLY A 1 89 ? 8.786 -6.390 -3.855 1.00 91.19 89 GLY A N 1
ATOM 673 C CA . GLY A 1 89 ? 9.776 -7.186 -4.560 1.00 91.19 89 GLY A CA 1
ATOM 674 C C . GLY A 1 89 ? 11.194 -6.637 -4.377 1.00 91.19 89 GLY A C 1
ATOM 675 O O . GLY A 1 89 ? 11.466 -5.721 -3.607 1.00 91.19 89 GLY A O 1
ATOM 676 N N . ASN A 1 90 ? 12.130 -7.160 -5.161 1.00 84.94 90 ASN A N 1
ATOM 677 C CA . ASN A 1 90 ? 13.539 -6.749 -5.135 1.00 84.94 90 ASN A CA 1
ATOM 678 C C . ASN A 1 90 ? 13.825 -5.364 -5.772 1.00 84.94 90 ASN A C 1
ATOM 680 O O . ASN A 1 90 ? 14.973 -5.083 -6.116 1.00 84.94 90 ASN A O 1
ATOM 684 N N . GLY A 1 91 ? 12.798 -4.540 -6.008 1.00 78.50 91 GLY A N 1
ATOM 685 C CA . GLY A 1 91 ? 12.899 -3.236 -6.676 1.00 78.50 91 GLY A CA 1
ATOM 686 C C . GLY A 1 91 ? 13.114 -3.290 -8.194 1.00 78.50 91 GLY A C 1
ATOM 687 O O . GLY A 1 91 ? 13.247 -2.247 -8.827 1.00 78.50 91 GLY A O 1
ATOM 688 N N . THR A 1 92 ? 13.155 -4.483 -8.801 1.00 82.94 92 THR A N 1
ATOM 689 C CA . THR A 1 92 ? 13.239 -4.611 -10.265 1.00 82.94 92 THR A CA 1
ATOM 690 C C . THR A 1 92 ? 11.895 -4.293 -10.912 1.00 82.94 92 THR A C 1
ATOM 692 O O . THR A 1 92 ? 11.860 -3.555 -11.894 1.00 82.94 92 THR A O 1
ATOM 695 N N . TYR A 1 93 ? 10.809 -4.844 -10.372 1.00 88.31 93 TYR A N 1
ATOM 696 C CA . TYR A 1 93 ? 9.436 -4.675 -10.855 1.00 88.31 93 TYR A CA 1
ATOM 697 C C . TYR A 1 93 ? 8.669 -3.704 -9.958 1.00 88.31 93 TYR A C 1
ATOM 699 O O . TYR A 1 93 ? 9.028 -3.539 -8.793 1.00 88.31 93 TYR A O 1
ATOM 707 N N . ALA A 1 94 ? 7.600 -3.107 -10.485 1.00 89.94 94 ALA A N 1
ATOM 708 C CA . ALA A 1 94 ? 6.717 -2.217 -9.729 1.00 89.94 94 ALA A CA 1
ATOM 709 C C . ALA A 1 94 ? 5.785 -2.950 -8.741 1.00 89.94 94 ALA A C 1
ATOM 711 O O . ALA A 1 94 ? 4.874 -2.333 -8.190 1.00 89.94 94 ALA A O 1
ATOM 712 N N . ASP A 1 95 ? 5.980 -4.254 -8.531 1.00 92.25 95 ASP A N 1
ATOM 713 C CA . ASP A 1 95 ? 5.136 -5.042 -7.643 1.00 92.25 95 ASP A CA 1
ATOM 714 C C . ASP A 1 95 ? 5.323 -4.614 -6.185 1.00 92.25 95 ASP A C 1
ATOM 716 O O . ASP A 1 95 ? 6.372 -4.820 -5.561 1.00 92.25 95 ASP A O 1
ATOM 720 N N . GLU A 1 96 ? 4.250 -4.059 -5.639 1.00 94.31 96 GLU A N 1
ATOM 721 C CA . GLU A 1 96 ? 4.138 -3.642 -4.255 1.00 94.31 96 GLU A CA 1
ATOM 722 C C . GLU A 1 96 ? 2.726 -3.953 -3.756 1.00 94.31 96 GLU A C 1
ATOM 724 O O . GLU A 1 96 ? 1.736 -3.837 -4.484 1.00 94.31 96 GLU A O 1
ATOM 729 N N . PHE A 1 97 ? 2.630 -4.346 -2.492 1.00 96.19 97 PHE A N 1
ATOM 730 C CA . PHE A 1 97 ? 1.372 -4.473 -1.785 1.00 96.19 97 PHE A CA 1
ATOM 731 C C . PHE A 1 97 ? 1.471 -3.782 -0.429 1.00 96.19 97 PHE A C 1
ATOM 733 O O . PHE A 1 97 ? 2.315 -4.114 0.402 1.00 96.19 97 PHE A O 1
ATOM 740 N N . LEU A 1 98 ? 0.579 -2.826 -0.205 1.00 96.50 98 LEU A N 1
ATOM 741 C CA . LEU A 1 98 ? 0.528 -2.002 0.990 1.00 96.50 98 LEU A CA 1
ATOM 742 C C . LEU A 1 98 ? -0.824 -2.182 1.683 1.00 96.50 98 LEU A C 1
ATOM 744 O O . LEU A 1 98 ? -1.860 -2.247 1.028 1.00 96.50 98 LEU A O 1
ATOM 748 N N . VAL A 1 99 ? -0.803 -2.250 3.014 1.00 97.81 99 VAL A N 1
ATOM 749 C CA . VAL A 1 99 ? -2.007 -2.225 3.850 1.00 97.81 99 VAL A CA 1
ATOM 750 C C . VAL A 1 99 ? -1.812 -1.240 4.991 1.00 97.81 99 VAL A C 1
ATOM 752 O O . VAL A 1 99 ? -0.822 -1.308 5.726 1.00 97.81 99 VAL A O 1
ATOM 755 N N . MET A 1 100 ? -2.791 -0.361 5.191 1.00 97.75 100 MET A N 1
ATOM 756 C CA . MET A 1 100 ? -2.823 0.578 6.304 1.00 97.75 100 MET A CA 1
ATOM 757 C C . MET A 1 100 ? -4.029 0.318 7.204 1.00 97.75 100 MET A C 1
ATOM 759 O O . MET A 1 100 ? -5.180 0.309 6.772 1.00 97.75 100 MET A O 1
ATOM 763 N N . THR A 1 101 ? -3.775 0.168 8.502 1.00 96.56 101 THR A N 1
ATOM 764 C CA . THR A 1 101 ? -4.824 0.116 9.529 1.00 96.56 101 THR A CA 1
ATOM 765 C C . THR A 1 101 ? -4.819 1.413 10.316 1.00 96.56 101 THR A C 1
ATOM 767 O O . THR A 1 101 ? -3.943 1.639 11.150 1.00 96.56 101 THR A O 1
ATOM 770 N N . ALA A 1 102 ? -5.793 2.273 10.040 1.00 95.88 102 ALA A N 1
ATOM 771 C CA . ALA A 1 102 ? -5.947 3.563 10.691 1.00 95.88 102 ALA A CA 1
ATOM 772 C C . ALA A 1 102 ? -6.724 3.450 12.011 1.00 95.88 102 ALA A C 1
ATOM 774 O O . ALA A 1 102 ? -7.497 2.516 12.230 1.00 95.88 102 ALA A O 1
ATOM 775 N N . ARG A 1 103 ? -6.596 4.466 12.871 1.00 94.56 103 ARG A N 1
ATOM 776 C CA . ARG A 1 103 ? -7.369 4.553 14.124 1.00 94.56 103 ARG A CA 1
ATOM 777 C C . ARG A 1 103 ? -8.873 4.776 13.914 1.00 94.56 103 ARG A C 1
ATOM 779 O O . ARG A 1 103 ? -9.674 4.380 14.754 1.00 94.56 103 ARG A O 1
ATOM 786 N N . ASP A 1 104 ? -9.250 5.447 12.826 1.00 91.62 104 ASP A N 1
ATOM 787 C CA . ASP A 1 104 ? -10.634 5.744 12.453 1.00 91.62 104 ASP A CA 1
ATOM 788 C C . ASP A 1 104 ? -10.769 5.990 10.938 1.00 91.62 104 ASP A C 1
ATOM 790 O O . ASP A 1 104 ? -9.778 6.090 10.209 1.00 91.62 104 ASP A O 1
ATOM 794 N N . GLU A 1 105 ? -12.005 6.121 10.450 1.00 90.94 105 GLU A N 1
ATOM 795 C CA . GLU A 1 105 ? -12.273 6.358 9.025 1.00 90.94 105 GLU A CA 1
ATOM 796 C C . GLU A 1 105 ? -11.734 7.700 8.507 1.00 90.94 105 GLU A C 1
ATOM 798 O O . GLU A 1 105 ? -11.522 7.863 7.305 1.00 90.94 105 GLU A O 1
ATOM 803 N N . THR A 1 106 ? -11.537 8.689 9.383 1.00 92.56 106 THR A N 1
ATOM 804 C CA . THR A 1 106 ? -10.991 9.994 8.983 1.00 92.56 106 THR A CA 1
ATOM 805 C C . THR A 1 106 ? -9.496 9.877 8.721 1.00 92.56 106 THR A C 1
ATOM 807 O O . THR A 1 106 ? -9.008 10.395 7.719 1.00 92.56 106 THR A O 1
ATOM 810 N N . ALA A 1 107 ? -8.775 9.157 9.578 1.00 95.81 107 ALA A N 1
ATOM 811 C CA . ALA A 1 107 ? -7.382 8.799 9.358 1.00 95.81 107 ALA A CA 1
ATOM 812 C C . ALA A 1 107 ? -7.230 7.890 8.125 1.00 95.81 107 ALA A C 1
ATOM 814 O O . ALA A 1 107 ? -6.359 8.146 7.303 1.00 95.81 107 ALA A O 1
ATOM 815 N N . ALA A 1 108 ? -8.139 6.931 7.908 1.00 93.69 108 ALA A N 1
ATOM 816 C CA . ALA A 1 108 ? -8.130 6.094 6.704 1.00 93.69 108 ALA A CA 1
ATOM 817 C C . ALA A 1 108 ? -8.304 6.901 5.405 1.00 93.69 108 ALA A C 1
ATOM 819 O O . ALA A 1 108 ? -7.716 6.564 4.385 1.00 93.69 108 ALA A O 1
ATOM 820 N N . LYS A 1 109 ? -9.084 7.992 5.414 1.00 93.44 109 LYS A N 1
ATOM 821 C CA . LYS A 1 109 ? -9.175 8.897 4.252 1.00 93.44 109 LYS A CA 1
ATOM 822 C C . LYS A 1 109 ? -7.830 9.555 3.940 1.00 93.44 109 LYS A C 1
ATOM 824 O O . LYS A 1 109 ? -7.413 9.524 2.793 1.00 93.44 109 LYS A O 1
ATOM 829 N N . LYS A 1 110 ? -7.136 10.072 4.959 1.00 95.25 110 LYS A N 1
ATOM 830 C CA . LYS A 1 110 ? -5.797 10.666 4.790 1.00 95.25 110 LYS A CA 1
ATOM 831 C C . LYS A 1 110 ? -4.772 9.642 4.298 1.00 95.25 110 LYS A C 1
ATOM 833 O O . LYS A 1 110 ? -3.968 9.944 3.432 1.00 95.25 110 LYS A O 1
ATOM 838 N N . ASN A 1 111 ? -4.836 8.430 4.837 1.00 96.56 111 ASN A N 1
ATOM 839 C CA . ASN A 1 111 ? -3.994 7.310 4.429 1.00 96.56 111 ASN A CA 1
ATOM 840 C C . ASN A 1 111 ? -4.212 6.913 2.967 1.00 96.56 111 ASN A C 1
ATOM 842 O O . ASN A 1 111 ? -3.255 6.596 2.275 1.00 96.56 111 ASN A O 1
ATOM 846 N N . MET A 1 112 ? -5.454 6.970 2.481 1.00 94.50 112 MET A N 1
ATOM 847 C CA . MET A 1 112 ? -5.753 6.746 1.066 1.00 94.50 112 MET A CA 1
ATOM 848 C C . MET A 1 112 ? -5.112 7.821 0.182 1.00 94.50 112 MET A C 1
ATOM 850 O O . MET A 1 112 ? -4.525 7.494 -0.844 1.00 94.50 112 MET A O 1
ATOM 854 N N . ASP A 1 113 ? -5.175 9.090 0.589 1.00 93.88 113 ASP A N 1
ATOM 855 C CA . ASP A 1 113 ? -4.496 10.166 -0.141 1.00 93.88 113 ASP A CA 1
ATOM 856 C C . ASP A 1 113 ? -2.973 9.936 -0.172 1.00 93.88 113 ASP A C 1
ATOM 858 O O . ASP A 1 113 ? -2.349 10.075 -1.222 1.00 93.88 113 ASP A O 1
ATOM 862 N N . ALA A 1 114 ? -2.381 9.508 0.948 1.00 95.06 114 ALA A N 1
ATOM 863 C CA . ALA A 1 114 ? -0.955 9.200 1.021 1.00 95.06 114 ALA A CA 1
ATOM 864 C C . ALA A 1 114 ? -0.549 7.982 0.172 1.00 95.06 114 ALA A C 1
ATOM 866 O O . ALA A 1 114 ? 0.459 8.039 -0.527 1.00 95.06 114 ALA A O 1
ATOM 867 N N . ALA A 1 115 ? -1.355 6.915 0.164 1.00 95.25 115 ALA A N 1
ATOM 868 C CA . ALA A 1 115 ? -1.131 5.755 -0.696 1.00 95.25 115 ALA A CA 1
ATOM 869 C C . ALA A 1 115 ? -1.165 6.144 -2.184 1.00 95.25 115 ALA A C 1
ATOM 871 O O . ALA A 1 115 ? -0.296 5.744 -2.953 1.00 95.25 115 ALA A O 1
ATOM 872 N N . ASN A 1 116 ? -2.123 6.982 -2.589 1.00 92.50 116 ASN A N 1
ATOM 873 C CA . ASN A 1 116 ? -2.206 7.454 -3.971 1.00 92.50 116 ASN A CA 1
ATOM 874 C C . ASN A 1 116 ? -1.031 8.371 -4.344 1.00 92.50 116 ASN A C 1
ATOM 876 O O . ASN A 1 116 ? -0.525 8.284 -5.461 1.00 92.50 116 ASN A O 1
ATOM 880 N N . ASN A 1 117 ? -0.558 9.211 -3.419 1.00 93.69 117 ASN A N 1
ATOM 881 C CA . ASN A 1 117 ? 0.652 10.004 -3.644 1.00 93.69 117 ASN A CA 1
ATOM 882 C C . ASN A 1 117 ? 1.884 9.107 -3.836 1.00 93.69 117 ASN A C 1
ATOM 884 O O . ASN A 1 117 ? 2.640 9.323 -4.780 1.00 93.69 117 ASN A O 1
ATOM 888 N N . HIS A 1 118 ? 2.044 8.064 -3.012 1.00 94.25 118 HIS A N 1
ATOM 889 C CA . HIS A 1 118 ? 3.123 7.080 -3.163 1.00 94.25 118 HIS A CA 1
ATOM 890 C C . HIS A 1 118 ? 3.079 6.370 -4.522 1.00 94.25 118 HIS A C 1
ATOM 892 O O . HIS A 1 118 ? 4.117 6.205 -5.163 1.00 94.25 118 HIS A O 1
ATOM 898 N N . LEU A 1 119 ? 1.890 6.012 -5.022 1.00 92.75 119 LEU A N 1
ATOM 899 C CA . LEU A 1 119 ? 1.740 5.450 -6.371 1.00 92.75 119 LEU A CA 1
ATOM 900 C C . LEU A 1 119 ? 2.217 6.432 -7.453 1.00 92.75 119 LEU A C 1
ATOM 902 O O . LEU A 1 119 ? 2.933 6.031 -8.371 1.00 92.75 119 LEU A O 1
ATOM 906 N N . GLU A 1 120 ? 1.869 7.717 -7.353 1.00 92.19 120 GLU A N 1
ATOM 907 C CA . GLU A 1 120 ? 2.309 8.729 -8.322 1.00 92.19 120 GLU A CA 1
ATOM 908 C C . GLU A 1 120 ? 3.825 8.962 -8.284 1.00 92.19 120 GLU A C 1
ATOM 910 O O . GLU A 1 120 ? 4.461 9.062 -9.339 1.00 92.19 120 GLU A O 1
ATOM 915 N N . GLU A 1 121 ? 4.418 9.000 -7.091 1.00 92.44 121 GLU A N 1
ATOM 916 C CA . GLU A 1 121 ? 5.866 9.112 -6.911 1.00 92.44 121 GLU A CA 1
ATOM 917 C C . GLU A 1 121 ? 6.588 7.882 -7.465 1.00 92.44 121 GLU A C 1
ATOM 919 O O . GLU A 1 121 ? 7.507 8.014 -8.277 1.00 92.44 121 GLU A O 1
ATOM 924 N N . THR A 1 122 ? 6.111 6.684 -7.121 1.00 91.56 122 THR A N 1
ATOM 925 C CA . THR A 1 122 ? 6.663 5.412 -7.601 1.00 91.56 122 THR A CA 1
ATOM 926 C C . THR A 1 122 ? 6.582 5.334 -9.121 1.00 91.56 122 THR A C 1
ATOM 928 O O . THR A 1 122 ? 7.586 5.057 -9.782 1.00 91.56 122 THR A O 1
ATOM 931 N N . LYS A 1 123 ? 5.438 5.692 -9.713 1.00 92.12 123 LYS A N 1
ATOM 932 C CA . LYS A 1 123 ? 5.265 5.772 -11.170 1.00 92.12 123 LYS A CA 1
ATOM 933 C C . LYS A 1 123 ? 6.271 6.723 -11.810 1.00 92.12 123 LYS A C 1
ATOM 935 O O . LYS A 1 123 ? 6.858 6.392 -12.843 1.00 92.12 123 LYS A O 1
ATOM 940 N N . ALA A 1 124 ? 6.490 7.892 -11.207 1.00 91.44 124 ALA A N 1
ATOM 941 C CA . ALA A 1 124 ? 7.462 8.858 -11.703 1.00 91.44 124 ALA A CA 1
ATOM 942 C C . ALA A 1 124 ? 8.891 8.301 -11.690 1.00 91.44 124 ALA A C 1
ATOM 944 O O . ALA A 1 124 ? 9.647 8.618 -12.609 1.00 91.44 124 ALA A O 1
ATOM 945 N N . THR A 1 125 ? 9.243 7.443 -10.721 1.00 90.69 125 THR A N 1
ATOM 946 C CA . THR A 1 125 ? 10.558 6.789 -10.714 1.00 90.69 125 THR A CA 1
ATOM 947 C C . THR A 1 125 ? 10.736 5.905 -11.947 1.00 90.69 125 THR A C 1
ATOM 949 O O . THR A 1 125 ? 11.709 6.085 -12.670 1.00 90.69 125 THR A O 1
ATOM 952 N N . PHE A 1 126 ? 9.777 5.027 -12.259 1.00 90.75 126 PHE A N 1
ATOM 953 C CA . PHE A 1 126 ? 9.882 4.073 -13.371 1.00 90.75 126 PHE A CA 1
ATOM 954 C C . PHE A 1 126 ? 9.742 4.708 -14.756 1.00 90.75 126 PHE A C 1
ATOM 956 O O . PHE A 1 126 ? 10.291 4.182 -15.724 1.00 90.75 126 PHE A O 1
ATOM 963 N N . ARG A 1 127 ? 9.028 5.833 -14.877 1.00 90.38 127 ARG A N 1
ATOM 964 C CA . ARG A 1 127 ? 8.601 6.405 -16.165 1.00 90.38 127 ARG A CA 1
ATOM 965 C C . ARG A 1 127 ? 9.719 6.537 -17.201 1.00 90.38 127 ARG A C 1
ATOM 967 O O . ARG A 1 127 ? 9.499 6.224 -18.369 1.00 90.38 127 ARG A O 1
ATOM 974 N N . ASP A 1 128 ? 10.891 7.004 -16.783 1.00 89.56 128 ASP A N 1
ATOM 975 C CA . ASP A 1 128 ? 11.953 7.385 -17.715 1.00 89.56 128 ASP A CA 1
ATOM 976 C C . ASP A 1 128 ? 12.857 6.199 -18.116 1.00 89.56 128 ASP A C 1
ATOM 978 O O . ASP A 1 128 ? 13.546 6.282 -19.133 1.00 89.56 128 ASP A O 1
ATOM 982 N N . TYR A 1 129 ? 12.851 5.089 -17.361 1.00 89.94 129 TYR A N 1
ATOM 983 C CA . TYR A 1 129 ? 13.742 3.941 -17.604 1.00 89.94 129 TYR A CA 1
ATOM 984 C C . TYR A 1 129 ? 13.022 2.597 -17.817 1.00 89.94 129 TYR A C 1
ATOM 986 O O . TYR A 1 129 ? 13.580 1.716 -18.470 1.00 89.94 129 TYR A O 1
ATOM 994 N N . ARG A 1 130 ? 11.790 2.446 -17.316 1.00 92.00 130 ARG A N 1
ATOM 995 C CA . ARG A 1 130 ? 10.905 1.279 -17.484 1.00 92.00 130 ARG A CA 1
ATOM 996 C C . ARG A 1 130 ? 9.440 1.723 -17.604 1.00 92.00 130 ARG A C 1
ATOM 998 O O . ARG A 1 130 ? 8.641 1.531 -16.683 1.00 92.00 130 ARG A O 1
ATOM 1005 N N . PRO A 1 131 ? 9.059 2.351 -18.728 1.00 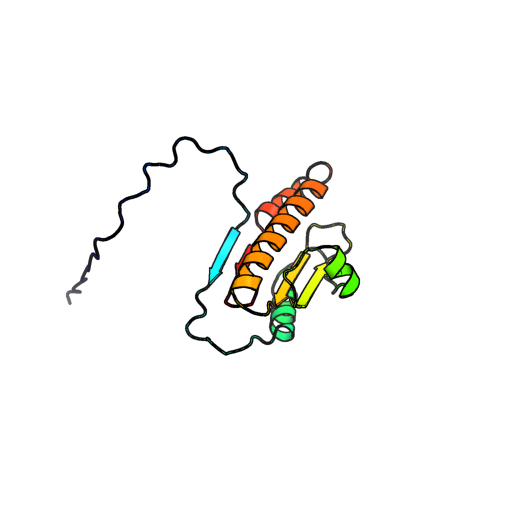91.38 131 PRO A N 1
ATOM 1006 C CA . PRO A 1 131 ? 7.709 2.878 -18.928 1.00 91.38 131 PRO A CA 1
ATOM 1007 C C . PRO A 1 131 ? 6.615 1.800 -18.863 1.00 91.38 131 PRO A C 1
ATOM 1009 O O . PRO A 1 131 ? 5.466 2.113 -18.560 1.00 91.38 131 PRO A O 1
ATOM 1012 N N . GLU A 1 132 ? 6.947 0.533 -19.125 1.00 91.56 132 GLU A N 1
ATOM 1013 C CA . GLU A 1 132 ? 6.034 -0.595 -18.952 1.00 91.56 132 GLU A CA 1
ATOM 1014 C C . GLU A 1 132 ? 5.652 -0.830 -17.485 1.00 91.56 132 GLU A C 1
ATOM 1016 O O . GLU A 1 132 ? 4.487 -1.098 -17.203 1.00 91.56 132 GLU A O 1
ATOM 1021 N N . GLU A 1 133 ? 6.595 -0.659 -16.553 1.00 91.62 133 GLU A N 1
ATOM 1022 C CA . GLU A 1 133 ? 6.343 -0.759 -15.110 1.00 91.62 133 GLU A CA 1
ATOM 1023 C C . GLU A 1 133 ? 5.539 0.450 -14.623 1.00 91.62 133 GLU A C 1
ATOM 1025 O O . GLU A 1 133 ? 4.561 0.298 -13.897 1.00 91.62 133 GLU A O 1
ATOM 1030 N N . ALA A 1 134 ? 5.872 1.649 -15.113 1.00 91.06 134 ALA A N 1
ATOM 1031 C CA . ALA A 1 134 ? 5.100 2.857 -14.823 1.00 91.06 134 ALA A CA 1
ATOM 1032 C C . ALA A 1 134 ? 3.625 2.716 -15.236 1.00 91.06 134 ALA A C 1
ATOM 1034 O O . ALA A 1 134 ? 2.734 3.144 -14.508 1.00 91.06 134 ALA A O 1
ATOM 1035 N N . LYS A 1 135 ? 3.359 2.068 -16.377 1.00 89.75 135 LYS A N 1
ATOM 1036 C CA . LYS A 1 135 ? 1.994 1.808 -16.842 1.00 89.75 135 LYS A CA 1
ATOM 1037 C C . LYS A 1 135 ? 1.235 0.833 -15.938 1.00 89.75 135 LYS A C 1
ATOM 1039 O O . LYS A 1 135 ? 0.054 1.049 -15.699 1.00 89.75 135 LYS A O 1
ATOM 1044 N N . LYS A 1 136 ? 1.886 -0.206 -15.401 1.00 89.62 136 LYS A N 1
ATOM 1045 C CA . LYS A 1 136 ? 1.244 -1.127 -14.441 1.00 89.62 136 LYS A CA 1
ATOM 1046 C C . LYS A 1 136 ? 0.748 -0.388 -13.194 1.00 89.62 136 LYS A C 1
ATOM 1048 O O . LYS A 1 136 ? -0.312 -0.714 -12.675 1.00 89.62 136 LYS A O 1
ATOM 1053 N N . ILE A 1 137 ? 1.485 0.633 -12.752 1.00 90.12 137 ILE A N 1
ATOM 1054 C CA . ILE A 1 137 ? 1.114 1.455 -11.592 1.00 90.12 137 ILE A CA 1
ATOM 1055 C C . ILE A 1 137 ? -0.137 2.308 -11.879 1.00 90.12 137 ILE A C 1
ATOM 1057 O O . ILE A 1 137 ? -0.913 2.580 -10.967 1.00 90.12 137 ILE A O 1
ATOM 1061 N N . GLU A 1 138 ? -0.396 2.693 -13.135 1.00 86.50 138 GLU A N 1
ATOM 1062 C CA . GLU A 1 138 ? -1.647 3.381 -13.510 1.00 86.50 138 GLU A CA 1
ATOM 1063 C C . GLU A 1 138 ? -2.882 2.491 -13.287 1.00 86.50 138 GLU A C 1
ATOM 1065 O O . GLU A 1 138 ? -3.942 2.989 -12.905 1.00 86.50 138 GLU A O 1
ATOM 1070 N N . ASP A 1 139 ? -2.720 1.176 -13.463 1.00 87.25 139 ASP A N 1
ATOM 1071 C CA . ASP A 1 139 ? -3.756 0.161 -13.253 1.00 87.25 139 ASP A CA 1
ATOM 1072 C C . ASP A 1 139 ? -3.832 -0.330 -11.790 1.00 87.25 139 ASP A C 1
ATOM 1074 O O . ASP A 1 139 ? -4.582 -1.264 -11.483 1.00 87.25 139 ASP A O 1
ATOM 1078 N N . ALA A 1 140 ? -3.075 0.288 -10.873 1.00 90.50 140 ALA A N 1
ATOM 1079 C CA . ALA A 1 140 ? -3.086 -0.068 -9.459 1.00 90.50 140 ALA A CA 1
ATOM 1080 C C . ALA A 1 140 ? -4.492 0.055 -8.848 1.00 90.50 140 ALA A C 1
ATOM 1082 O O . ALA A 1 140 ? -5.298 0.922 -9.202 1.00 90.50 140 ALA A O 1
ATOM 1083 N N . VAL A 1 141 ? -4.779 -0.836 -7.898 1.00 91.06 141 VAL A N 1
ATOM 1084 C CA . VAL A 1 141 ? -6.074 -0.915 -7.221 1.00 91.06 141 VAL A CA 1
ATOM 1085 C C . VAL A 1 141 ? -5.923 -0.441 -5.783 1.00 91.06 141 VAL A C 1
ATOM 1087 O O . VAL A 1 141 ? -5.287 -1.118 -4.980 1.00 91.06 141 VAL A O 1
ATOM 1090 N N . SER A 1 142 ? -6.590 0.661 -5.444 1.00 91.19 142 SER A N 1
ATOM 1091 C CA . SER A 1 142 ? -6.652 1.191 -4.079 1.00 91.19 142 SER A CA 1
ATOM 1092 C C . SER A 1 142 ? -8.068 1.032 -3.519 1.00 91.19 142 SER A C 1
ATOM 1094 O O . SER A 1 142 ? -9.046 1.483 -4.125 1.00 91.19 142 SER A O 1
ATOM 1096 N N . ILE A 1 143 ? -8.212 0.394 -2.352 1.00 92.56 143 ILE A N 1
ATOM 1097 C CA . ILE A 1 143 ? -9.518 0.131 -1.728 1.00 92.56 143 ILE A CA 1
ATOM 1098 C C . ILE A 1 143 ? -9.552 0.735 -0.329 1.00 92.56 143 ILE A C 1
ATOM 1100 O O . ILE A 1 143 ? -8.736 0.391 0.506 1.00 92.56 143 ILE A O 1
ATOM 1104 N N . ARG A 1 144 ? -10.543 1.578 -0.023 1.00 92.50 144 ARG A N 1
ATOM 1105 C CA . ARG A 1 144 ? -10.802 2.020 1.357 1.00 92.50 144 ARG A CA 1
ATOM 1106 C C . ARG A 1 144 ? -12.074 1.386 1.889 1.00 92.50 144 ARG A C 1
ATOM 1108 O O . ARG A 1 144 ? -13.135 1.530 1.284 1.00 92.50 144 ARG A O 1
ATOM 1115 N N . CYS A 1 145 ? -11.989 0.770 3.063 1.00 91.00 145 CYS A N 1
ATOM 1116 C CA . CYS A 1 145 ? -13.116 0.129 3.733 1.00 91.00 145 CYS A CA 1
ATOM 1117 C C . CYS A 1 145 ? -13.052 0.407 5.242 1.00 91.00 145 CYS A C 1
ATOM 1119 O O . CYS A 1 145 ? -12.213 -0.138 5.957 1.00 91.00 145 CYS A O 1
ATOM 1121 N N . GLY A 1 146 ? -13.923 1.286 5.747 1.00 90.00 146 GLY A N 1
ATOM 1122 C CA . GLY A 1 146 ? -13.874 1.731 7.144 1.00 90.00 146 GLY A CA 1
ATOM 1123 C C . GLY A 1 146 ? -12.516 2.348 7.512 1.00 90.00 146 GLY A C 1
ATOM 1124 O O . GLY A 1 146 ? -12.110 3.353 6.925 1.00 90.00 146 GLY A O 1
ATOM 1125 N N . CYS A 1 147 ? -11.826 1.741 8.484 1.00 93.44 147 CYS A N 1
ATOM 1126 C CA . CYS A 1 147 ? -10.511 2.171 8.974 1.00 93.44 147 CYS A CA 1
ATOM 1127 C C . CYS A 1 147 ? -9.322 1.594 8.179 1.00 93.44 147 CYS A C 1
ATOM 1129 O O . CYS A 1 147 ? -8.178 1.805 8.576 1.00 93.44 147 CYS A O 1
ATOM 1131 N N . TYR A 1 148 ? -9.577 0.849 7.103 1.00 94.69 148 TYR A N 1
ATOM 1132 C CA . TYR A 1 148 ? -8.554 0.144 6.333 1.00 94.69 148 TYR A CA 1
ATOM 1133 C C . TYR A 1 148 ? -8.375 0.772 4.951 1.00 94.69 148 TYR A C 1
ATOM 1135 O O . TYR A 1 148 ? -9.366 1.170 4.322 1.00 94.69 148 TYR A O 1
ATOM 1143 N N . VAL A 1 149 ? -7.120 0.838 4.511 1.00 94.38 149 VAL A N 1
ATOM 1144 C CA . VAL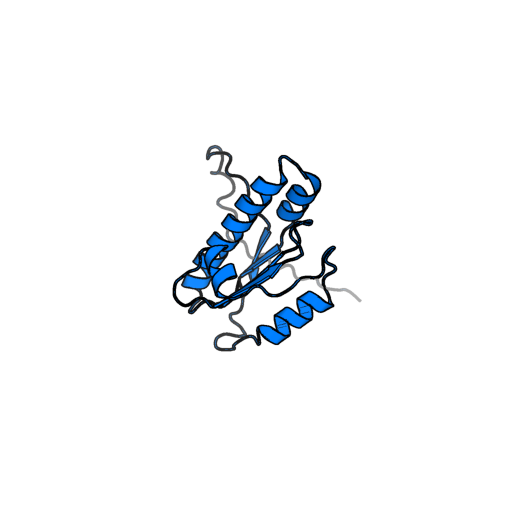 A 1 149 ? -6.678 1.170 3.149 1.00 94.38 149 VAL A CA 1
ATOM 1145 C C . VAL A 1 149 ? -5.794 0.038 2.654 1.00 94.38 149 VAL A C 1
ATOM 1147 O O . VAL A 1 149 ? -4.976 -0.433 3.479 1.00 94.38 149 VAL A O 1
#